Protein AF-A0A4Q4DMM4-F1 (afdb_monomer_lite)

Structure (mmCIF, N/CA/C/O backbone):
data_AF-A0A4Q4DMM4-F1
#
_entry.id   AF-A0A4Q4DMM4-F1
#
loop_
_atom_site.group_PDB
_atom_site.id
_atom_site.type_symbol
_atom_site.label_atom_id
_atom_site.label_alt_id
_atom_site.label_comp_id
_atom_site.label_asym_id
_atom_site.label_entity_id
_atom_site.label_seq_id
_atom_site.pdbx_PDB_ins_code
_atom_site.Cartn_x
_atom_site.Cartn_y
_atom_site.Cartn_z
_atom_site.occupancy
_atom_site.B_iso_or_equiv
_atom_site.auth_seq_id
_atom_site.auth_comp_id
_atom_site.auth_asym_id
_atom_site.auth_atom_id
_atom_site.pdbx_PDB_model_num
ATOM 1 N N . MET A 1 1 ? -16.687 -10.046 5.159 1.00 31.31 1 MET A N 1
ATOM 2 C CA . MET A 1 1 ? -17.393 -9.366 6.266 1.00 31.31 1 MET A CA 1
ATOM 3 C C . MET A 1 1 ? -16.351 -9.058 7.323 1.00 31.31 1 MET A C 1
ATOM 5 O O . MET A 1 1 ? -15.720 -9.992 7.796 1.00 31.31 1 MET A O 1
ATOM 9 N N . ALA A 1 2 ? -16.065 -7.780 7.580 1.00 35.91 2 ALA A N 1
ATOM 10 C CA . ALA A 1 2 ? -15.087 -7.390 8.593 1.00 35.91 2 ALA A CA 1
ATOM 11 C C . ALA A 1 2 ? -15.641 -7.761 9.974 1.00 35.91 2 ALA A C 1
ATOM 13 O O . ALA A 1 2 ? -16.751 -7.354 10.312 1.00 35.91 2 ALA A O 1
ATOM 14 N N . ASN A 1 3 ? -14.902 -8.574 10.728 1.00 37.91 3 ASN A N 1
ATOM 15 C CA . ASN A 1 3 ? -15.266 -8.928 12.092 1.00 37.91 3 ASN A CA 1
ATOM 16 C C . ASN A 1 3 ? -15.016 -7.688 12.959 1.00 37.91 3 ASN A C 1
ATOM 18 O O . ASN A 1 3 ? -13.864 -7.311 13.181 1.00 37.91 3 ASN A O 1
ATOM 22 N N . LEU A 1 4 ? -16.081 -6.987 13.346 1.00 42.66 4 LEU A N 1
ATOM 23 C CA . LEU A 1 4 ? -15.981 -5.843 14.243 1.00 42.66 4 LEU A CA 1
ATOM 24 C C . LEU A 1 4 ? -15.627 -6.404 15.625 1.00 42.66 4 LEU A C 1
ATOM 26 O O . LEU A 1 4 ? -16.475 -6.982 16.298 1.00 42.66 4 LEU A O 1
ATOM 30 N N . VAL A 1 5 ? -14.360 -6.310 16.024 1.00 52.62 5 VAL A N 1
ATOM 31 C CA . VAL A 1 5 ? -13.942 -6.737 17.362 1.00 52.62 5 VAL A CA 1
ATOM 32 C C . VAL A 1 5 ? -14.493 -5.716 18.359 1.00 52.62 5 VAL A C 1
ATOM 34 O O . VAL A 1 5 ? -14.015 -4.583 18.422 1.00 52.62 5 VAL A O 1
ATOM 37 N N . ASN A 1 6 ? -15.524 -6.095 19.115 1.00 56.25 6 ASN A N 1
ATOM 38 C CA . ASN A 1 6 ? -16.076 -5.266 20.183 1.00 56.25 6 ASN A CA 1
ATOM 39 C C . ASN A 1 6 ? -15.140 -5.315 21.394 1.00 56.25 6 ASN A C 1
ATOM 41 O O . ASN A 1 6 ? -15.204 -6.224 22.218 1.00 56.25 6 ASN A O 1
ATOM 45 N N . LEU A 1 7 ? -14.248 -4.332 21.501 1.00 61.50 7 LEU A N 1
ATOM 46 C CA . LEU A 1 7 ? -13.345 -4.221 22.637 1.00 61.50 7 LEU A CA 1
ATOM 47 C C . LEU A 1 7 ? -14.036 -3.530 23.813 1.00 61.50 7 LEU A C 1
ATOM 49 O O . LEU A 1 7 ? -14.272 -2.321 23.795 1.00 61.50 7 LEU A O 1
ATOM 53 N N . VAL A 1 8 ? -14.309 -4.295 24.866 1.00 65.69 8 VAL A N 1
ATOM 54 C CA . VAL A 1 8 ? -14.868 -3.773 26.114 1.00 65.69 8 VAL A CA 1
ATOM 55 C C . VAL A 1 8 ? -13.795 -3.727 27.186 1.00 65.69 8 VAL A C 1
ATOM 57 O O . VAL A 1 8 ? -13.282 -4.755 27.616 1.00 65.69 8 VAL A O 1
ATOM 60 N N . TYR A 1 9 ? -13.497 -2.523 27.671 1.00 66.75 9 TYR A N 1
ATOM 61 C CA . TYR A 1 9 ? -12.705 -2.347 28.882 1.00 66.75 9 TYR A CA 1
ATOM 62 C C . TYR A 1 9 ? -13.619 -2.423 30.108 1.00 66.75 9 TYR A C 1
ATOM 64 O O . TYR A 1 9 ? -14.395 -1.503 30.379 1.00 66.75 9 TYR A O 1
ATOM 72 N N . LYS A 1 10 ? -13.517 -3.517 30.866 1.00 68.62 10 LYS A N 1
ATOM 73 C CA . LYS A 1 10 ? -14.213 -3.684 32.146 1.00 68.62 10 LYS A CA 1
ATOM 74 C C . LYS A 1 10 ? -13.236 -3.504 33.308 1.00 68.62 10 LYS A C 1
ATOM 76 O O . LYS A 1 10 ? -12.165 -4.102 33.316 1.00 68.62 10 LYS A O 1
ATOM 81 N N . ARG A 1 11 ? -13.640 -2.724 34.316 1.00 68.50 11 ARG A N 1
ATOM 82 C CA . ARG A 1 11 ? -12.902 -2.535 35.573 1.00 68.50 11 ARG A CA 1
ATOM 83 C C . ARG A 1 11 ? -13.538 -3.359 36.684 1.00 68.50 11 ARG A C 1
ATOM 85 O O . ARG A 1 11 ? -14.718 -3.172 36.964 1.00 68.50 11 ARG A O 1
ATOM 92 N N . VAL A 1 12 ? -12.755 -4.173 37.379 1.00 64.69 12 VAL A N 1
ATOM 93 C CA . VAL A 1 12 ? -13.207 -4.822 38.616 1.00 64.69 12 VAL A CA 1
ATOM 94 C C . VAL A 1 12 ? -13.103 -3.879 39.812 1.00 64.69 12 VAL A C 1
ATOM 96 O O . VAL A 1 12 ? -12.150 -3.113 39.955 1.00 64.69 12 VAL A O 1
ATOM 99 N N . SER A 1 13 ? -14.141 -3.875 40.643 1.00 62.72 13 SER A N 1
ATOM 100 C CA . SER A 1 13 ? -14.164 -3.163 41.924 1.00 62.72 13 SER A CA 1
ATOM 101 C C . SER A 1 13 ? -13.837 -4.132 43.062 1.00 62.72 13 SER A C 1
ATOM 103 O O . SER A 1 13 ? -14.069 -5.332 42.929 1.00 62.72 13 SER A O 1
ATOM 105 N N . THR A 1 14 ? -13.382 -3.612 44.208 1.00 62.62 14 THR A N 1
ATOM 106 C CA . THR A 1 14 ? -13.357 -4.368 45.478 1.00 62.62 14 THR A CA 1
ATOM 107 C C . THR A 1 14 ? -14.751 -4.833 45.898 1.00 62.62 14 THR A C 1
ATOM 109 O O . THR A 1 14 ? -14.887 -5.817 46.618 1.00 62.62 14 THR A O 1
ATOM 112 N N . ASP A 1 15 ? -15.790 -4.122 45.456 1.00 73.88 15 ASP A N 1
ATOM 113 C CA . ASP A 1 15 ? -17.180 -4.518 45.637 1.00 73.88 15 ASP A CA 1
ATOM 114 C C . ASP A 1 15 ? -17.604 -5.547 44.577 1.00 73.88 15 ASP A C 1
ATOM 116 O O . ASP A 1 15 ? -17.786 -5.227 43.396 1.00 73.88 15 ASP A O 1
ATOM 120 N N . GLN A 1 16 ? -17.824 -6.783 45.030 1.00 69.50 16 GLN A N 1
ATOM 121 C CA . GLN A 1 16 ? -18.264 -7.902 44.198 1.00 69.50 16 GLN A CA 1
ATOM 122 C C . GLN A 1 16 ? -19.619 -7.630 43.519 1.00 69.50 16 GLN A C 1
ATOM 124 O O . GLN A 1 16 ? -19.852 -8.103 42.404 1.00 69.50 16 GLN A O 1
ATOM 129 N N . GLN A 1 17 ? -20.500 -6.830 44.136 1.00 76.38 17 GLN A N 1
ATOM 130 C CA . GLN A 1 17 ? -21.813 -6.523 43.562 1.00 76.38 17 GLN A CA 1
ATOM 131 C C . GLN A 1 17 ? -21.711 -5.619 42.329 1.00 76.38 17 GLN A C 1
ATOM 133 O O . GLN A 1 17 ? -22.428 -5.824 41.350 1.00 76.38 17 GLN A O 1
ATOM 138 N N . SER A 1 18 ? -20.816 -4.629 42.353 1.00 75.31 18 SER A N 1
ATOM 139 C CA . SER A 1 18 ? -20.546 -3.753 41.208 1.00 75.31 18 SER A CA 1
ATOM 140 C C . SER A 1 18 ? -20.025 -4.547 40.010 1.00 75.31 18 SER A C 1
ATOM 142 O O . SER A 1 18 ? -20.515 -4.380 38.893 1.00 75.31 18 SER A O 1
ATOM 144 N N . THR A 1 19 ? -19.093 -5.470 40.255 1.00 72.62 19 THR A N 1
ATOM 145 C CA . THR A 1 19 ? -18.530 -6.349 39.221 1.00 72.62 19 THR A CA 1
ATOM 146 C C . THR A 1 19 ? -19.587 -7.296 38.635 1.00 72.62 19 THR A C 1
ATOM 148 O O . THR A 1 19 ? -19.581 -7.537 37.425 1.00 72.62 19 THR A O 1
ATOM 151 N N . ALA A 1 20 ? -20.514 -7.794 39.464 1.00 78.81 20 ALA A N 1
ATOM 152 C CA . ALA A 1 20 ? -21.618 -8.655 39.035 1.00 78.81 20 ALA A CA 1
ATOM 153 C C . ALA A 1 20 ? -22.664 -7.904 38.193 1.00 78.81 20 ALA A C 1
ATOM 155 O O . ALA A 1 20 ? -23.089 -8.407 37.156 1.00 78.81 20 ALA A O 1
ATOM 156 N N . ARG A 1 21 ? -23.034 -6.675 38.581 1.00 80.75 21 ARG A N 1
ATOM 157 C CA . ARG A 1 21 ? -23.960 -5.839 37.793 1.00 80.75 21 ARG A CA 1
ATOM 158 C C . ARG A 1 21 ? -23.385 -5.477 36.427 1.00 80.75 21 ARG A C 1
ATOM 160 O O . ARG A 1 21 ? -24.101 -5.518 35.438 1.00 80.75 21 ARG A O 1
ATOM 167 N N . GLN A 1 22 ? -22.092 -5.163 36.362 1.00 76.56 22 GLN A N 1
ATOM 168 C CA . GLN A 1 22 ? -21.423 -4.887 35.090 1.00 76.56 22 GLN A CA 1
ATOM 169 C C . GLN A 1 22 ? -21.420 -6.105 34.160 1.00 76.56 22 GLN A C 1
ATOM 171 O O . GLN A 1 22 ? -21.611 -5.932 32.966 1.00 76.56 22 GLN A O 1
ATOM 176 N N . ASN A 1 23 ? -21.244 -7.321 34.692 1.00 77.81 23 ASN A N 1
ATOM 177 C CA . ASN A 1 23 ? -21.341 -8.544 33.885 1.00 77.81 23 ASN A CA 1
ATOM 178 C C . ASN A 1 23 ? -22.731 -8.721 33.272 1.00 77.81 23 ASN A C 1
ATOM 180 O O . ASN A 1 23 ? -22.825 -9.001 32.086 1.00 77.81 23 ASN A O 1
ATOM 184 N N . LEU A 1 24 ? -23.789 -8.508 34.060 1.00 82.62 24 LEU A N 1
ATOM 185 C CA . LEU A 1 24 ? -25.165 -8.621 33.572 1.00 82.62 24 LEU A CA 1
ATOM 186 C C . LEU A 1 24 ? -25.459 -7.629 32.434 1.00 82.62 24 LEU A C 1
ATOM 188 O O . LEU A 1 24 ? -26.089 -7.992 31.451 1.00 82.62 24 LEU A O 1
ATOM 192 N N . VAL A 1 25 ? -24.963 -6.392 32.542 1.00 80.75 25 VAL A N 1
ATOM 193 C CA . VAL A 1 25 ? -25.146 -5.364 31.501 1.00 80.75 25 VAL A CA 1
ATOM 194 C C . VAL A 1 25 ? -24.402 -5.714 30.205 1.00 80.75 25 VAL A C 1
ATOM 196 O O . VAL A 1 25 ? -24.886 -5.399 29.123 1.00 80.75 25 VAL A O 1
ATOM 199 N N . LEU A 1 26 ? -23.228 -6.348 30.293 1.00 76.12 26 LEU A N 1
ATOM 200 C CA . LEU A 1 26 ? -22.477 -6.780 29.107 1.00 76.12 26 LEU A CA 1
ATOM 201 C C . LEU A 1 26 ? -23.147 -7.962 28.400 1.00 76.12 26 LEU A C 1
ATOM 203 O O . LEU A 1 26 ? -23.199 -7.978 27.171 1.00 76.12 26 LEU A O 1
ATOM 207 N N . ASP A 1 27 ? -23.693 -8.894 29.181 1.00 76.88 27 ASP A N 1
ATOM 208 C CA . ASP A 1 27 ? -24.474 -10.031 28.689 1.00 76.88 27 ASP A CA 1
ATOM 209 C C . ASP A 1 27 ? -25.741 -9.557 27.954 1.00 76.88 27 ASP A C 1
ATOM 211 O O . ASP A 1 27 ? -25.979 -9.934 26.808 1.00 76.88 27 ASP A O 1
ATOM 215 N N . GLU A 1 28 ? -26.493 -8.618 28.543 1.00 81.06 28 GLU A N 1
ATOM 216 C CA . GLU A 1 28 ? -27.677 -8.015 27.911 1.00 81.06 28 GLU A CA 1
ATOM 217 C C . GLU A 1 28 ? -27.338 -7.251 26.617 1.00 81.06 28 GLU A C 1
ATOM 219 O O . GLU A 1 28 ? -28.131 -7.224 25.675 1.00 81.06 28 GLU A O 1
ATOM 224 N N . ALA A 1 29 ? -26.141 -6.660 26.536 1.00 77.00 29 ALA A N 1
ATOM 225 C CA . ALA A 1 29 ? -25.658 -5.971 25.342 1.00 77.00 29 ALA A CA 1
ATOM 226 C C . ALA A 1 29 ? -25.189 -6.922 24.219 1.00 77.00 29 ALA A C 1
ATOM 228 O O . ALA A 1 29 ? -24.784 -6.442 23.157 1.00 77.00 29 ALA A O 1
ATOM 229 N N . GLY A 1 30 ? -25.223 -8.245 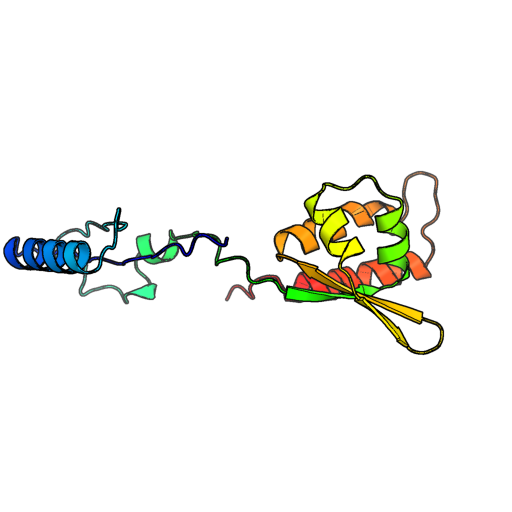24.432 1.00 73.88 30 GLY A N 1
ATOM 230 C CA . GLY A 1 30 ? -24.749 -9.240 23.466 1.00 73.88 30 GLY A CA 1
ATOM 231 C C . GLY A 1 30 ? -23.239 -9.170 23.224 1.00 73.88 30 GLY A C 1
ATOM 232 O O . GLY A 1 30 ? -22.769 -9.481 22.130 1.00 73.88 30 GLY A O 1
ATOM 233 N N . ILE A 1 31 ? -22.476 -8.693 24.214 1.00 68.69 31 ILE A N 1
ATOM 234 C CA . ILE A 1 31 ? -21.018 -8.600 24.136 1.00 68.69 31 ILE A CA 1
ATOM 235 C C . ILE A 1 31 ? -20.430 -9.882 24.729 1.00 68.69 31 ILE A C 1
ATOM 237 O O . ILE A 1 31 ? -20.202 -9.984 25.935 1.00 68.69 31 ILE A O 1
ATOM 241 N N . GLU A 1 32 ? -20.185 -10.852 23.855 1.00 58.72 32 GLU A N 1
ATOM 242 C CA . GLU A 1 32 ? -19.547 -12.128 24.185 1.00 58.72 32 GLU A CA 1
ATOM 243 C C . GLU A 1 32 ? -18.016 -11.957 24.328 1.00 58.72 32 GLU A C 1
ATOM 245 O O . GLU A 1 32 ? -17.405 -11.157 23.619 1.00 58.72 32 GLU A O 1
ATOM 250 N N . ASP A 1 33 ? -17.399 -12.681 25.271 1.00 56.38 33 ASP A N 1
ATOM 251 C CA . ASP A 1 33 ? -15.952 -12.680 25.567 1.00 56.38 33 ASP A CA 1
ATOM 252 C C . ASP A 1 33 ? -15.289 -11.294 25.770 1.00 56.38 33 ASP A C 1
ATOM 254 O O . ASP A 1 33 ? -14.284 -10.967 25.125 1.00 56.38 33 ASP A O 1
ATOM 258 N N . PRO A 1 34 ? -15.780 -10.449 26.704 1.00 60.88 34 PRO A N 1
ATOM 259 C CA . PRO A 1 34 ? -15.100 -9.200 27.016 1.00 60.88 34 PRO A CA 1
ATOM 260 C C . PRO A 1 34 ? -13.704 -9.489 27.579 1.00 60.88 34 PRO A C 1
ATOM 262 O O . PRO A 1 34 ? -13.531 -10.315 28.477 1.00 60.88 34 PRO A O 1
ATOM 265 N N . VAL A 1 35 ? -12.696 -8.756 27.105 1.00 57.12 35 VAL A N 1
ATOM 266 C CA . VAL A 1 35 ? -11.356 -8.808 27.700 1.00 57.12 35 VAL A CA 1
ATOM 267 C C . VAL A 1 35 ? -11.425 -8.168 29.091 1.00 57.12 35 VAL A C 1
ATOM 269 O O . VAL A 1 35 ? -11.398 -6.946 29.245 1.00 57.12 35 VAL A O 1
ATOM 272 N N . VAL A 1 36 ? -11.560 -9.002 30.124 1.00 56.28 36 VAL A N 1
ATOM 273 C CA . VAL A 1 36 ? -11.632 -8.553 31.518 1.00 56.28 36 VAL A CA 1
ATOM 274 C C . VAL A 1 36 ? -10.226 -8.267 32.038 1.00 56.28 36 VAL A C 1
ATOM 276 O O . VAL A 1 36 ? -9.364 -9.145 32.076 1.00 56.28 36 VAL A O 1
ATOM 279 N N . PHE A 1 37 ? -9.999 -7.026 32.469 1.00 56.47 37 PHE A N 1
ATOM 280 C CA . PHE A 1 37 ? -8.757 -6.622 33.116 1.00 56.47 37 PHE A CA 1
ATOM 281 C C . PHE A 1 37 ? -8.955 -6.599 34.635 1.00 56.47 37 PHE A C 1
ATOM 283 O O . PHE A 1 37 ? -9.548 -5.673 35.190 1.00 56.47 37 PHE A O 1
ATOM 290 N N . GLU A 1 38 ? -8.449 -7.629 35.310 1.00 55.59 38 GLU A N 1
ATOM 291 C CA . GLU A 1 38 ? -8.375 -7.681 36.772 1.00 55.59 38 GLU A CA 1
ATOM 292 C C . GLU A 1 38 ? -7.232 -6.756 37.248 1.00 55.59 38 GLU A C 1
ATOM 294 O O . GLU A 1 38 ? -6.053 -7.068 37.069 1.00 55.59 38 GLU A O 1
ATOM 299 N N . GLU A 1 39 ? -7.562 -5.578 37.790 1.00 56.22 39 GLU A N 1
ATOM 300 C CA . GLU A 1 39 ? -6.599 -4.667 38.432 1.00 56.22 39 GLU A CA 1
ATOM 301 C C . GLU A 1 39 ? -6.562 -4.915 39.947 1.00 56.22 39 GLU A C 1
ATOM 303 O O . GLU A 1 39 ? -7.608 -5.069 40.576 1.00 56.22 39 GLU A O 1
ATOM 308 N N . ASP A 1 40 ? -5.363 -4.892 40.540 1.00 56.34 40 ASP A N 1
ATOM 309 C CA . ASP A 1 40 ? -5.171 -5.066 41.984 1.00 56.34 40 ASP A CA 1
ATOM 310 C C . ASP A 1 40 ? -5.944 -3.976 42.762 1.00 56.34 40 ASP A C 1
ATOM 312 O O . ASP A 1 40 ? -5.747 -2.772 42.489 1.00 56.34 40 ASP A O 1
ATOM 316 N N . PRO A 1 41 ? -6.850 -4.350 43.690 1.00 52.69 41 PRO A N 1
ATOM 317 C CA . PRO A 1 41 ? -7.663 -3.408 44.446 1.00 52.69 41 PRO A CA 1
ATOM 318 C C . PRO A 1 41 ? -6.811 -2.349 45.158 1.00 52.69 41 PRO A C 1
ATOM 320 O O . PRO A 1 41 ? -6.152 -2.606 46.158 1.00 52.69 41 PRO A O 1
ATOM 323 N N . GLY A 1 42 ? -6.854 -1.113 44.646 1.00 53.81 42 GLY A N 1
ATOM 324 C CA . GLY A 1 42 ? -6.147 0.040 45.225 1.00 53.81 42 GLY A CA 1
ATOM 325 C C . GLY A 1 42 ? -5.135 0.732 44.305 1.00 53.81 42 GLY A C 1
ATOM 326 O O . GLY A 1 42 ? -4.592 1.775 44.677 1.00 53.81 42 GLY A O 1
ATOM 327 N N . THR A 1 43 ? -4.907 0.222 43.092 1.00 50.28 43 THR A N 1
ATOM 328 C CA . THR A 1 43 ? -3.943 0.815 42.136 1.00 50.28 43 THR A CA 1
ATOM 329 C C . THR A 1 43 ? -4.568 1.897 41.236 1.00 50.28 43 THR A C 1
ATOM 331 O O . THR A 1 43 ? -3.874 2.746 40.674 1.00 50.28 43 THR A O 1
ATOM 334 N N . SER A 1 44 ? -5.904 1.937 41.154 1.00 54.09 44 SER A N 1
ATOM 335 C CA . SER A 1 44 ? -6.663 2.759 40.196 1.00 54.09 44 SER A CA 1
ATOM 336 C C . SER A 1 44 ? -6.584 4.280 40.415 1.00 54.09 44 SER A C 1
ATOM 338 O O . SER A 1 44 ? -6.939 5.027 39.503 1.00 54.09 44 SER A O 1
ATOM 340 N N . SER A 1 45 ? -6.165 4.775 41.582 1.00 55.75 45 SER A N 1
ATOM 341 C CA . SER A 1 45 ? -6.108 6.222 41.861 1.00 55.75 45 SER A CA 1
ATOM 342 C C . SER A 1 45 ? -4.772 6.879 41.500 1.00 55.75 45 SER A C 1
ATOM 344 O O . SER A 1 45 ? -4.680 8.102 41.541 1.00 55.75 45 SER A O 1
ATOM 346 N N . ARG A 1 46 ? -3.737 6.104 41.138 1.00 59.94 46 ARG A N 1
ATOM 347 C CA . ARG A 1 46 ? -2.374 6.636 40.935 1.00 59.94 46 ARG A CA 1
ATOM 348 C C . ARG A 1 46 ? -1.955 6.797 39.476 1.00 59.94 46 ARG A C 1
ATOM 350 O O . ARG A 1 46 ? -0.955 7.456 39.220 1.00 59.94 46 ARG A O 1
ATOM 357 N N . LEU A 1 47 ? -2.694 6.215 38.531 1.00 59.62 47 LEU A N 1
ATOM 358 C CA . LEU A 1 47 ? -2.332 6.226 37.112 1.00 59.62 47 LEU A CA 1
ATOM 359 C C . LEU A 1 47 ? -3.502 6.672 36.238 1.00 59.62 47 LEU A C 1
ATOM 361 O O . LEU A 1 47 ? -4.620 6.158 36.353 1.00 59.62 47 LEU A O 1
ATOM 365 N N . HIS A 1 48 ? -3.206 7.602 35.327 1.00 64.62 48 HIS A N 1
ATOM 366 C CA . HIS A 1 48 ? -4.119 8.021 34.270 1.00 64.62 48 HIS A CA 1
ATOM 367 C C . HIS A 1 48 ? -4.561 6.794 33.446 1.00 64.62 48 HIS A C 1
ATOM 369 O O . HIS A 1 48 ? -3.706 5.958 33.143 1.00 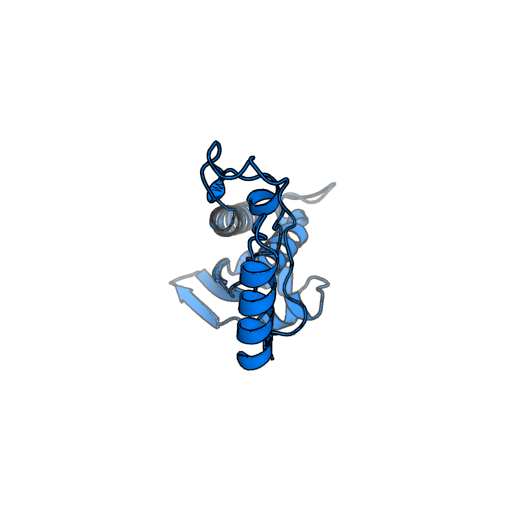64.62 48 HIS A O 1
ATOM 375 N N . PRO A 1 49 ? -5.843 6.661 33.045 1.00 63.22 49 PRO A N 1
ATOM 376 C CA . PRO A 1 49 ? -6.356 5.477 32.341 1.00 63.22 49 PRO A CA 1
ATOM 377 C C . PRO A 1 49 ? -5.507 5.027 31.140 1.00 63.22 49 PRO A C 1
ATOM 379 O O . PRO A 1 49 ? -5.194 3.848 31.020 1.00 63.22 49 PRO A O 1
ATOM 382 N N . LEU A 1 50 ? -5.034 5.976 30.321 1.00 65.25 50 LEU A N 1
ATOM 383 C CA . LEU A 1 50 ? -4.190 5.703 29.142 1.00 65.25 50 LEU A CA 1
ATOM 384 C C . LEU A 1 50 ? -2.742 5.283 29.469 1.00 65.25 50 LEU A C 1
ATOM 386 O O . LEU A 1 50 ? -1.987 4.887 28.587 1.00 65.25 50 LEU A O 1
ATOM 390 N N . GLN A 1 51 ? -2.313 5.429 30.722 1.00 64.19 51 GLN A N 1
ATOM 391 C CA . GLN A 1 51 ? -0.954 5.110 31.175 1.00 64.19 51 GLN A CA 1
ATOM 392 C C . GLN A 1 51 ? -0.883 3.763 31.903 1.00 64.19 51 GLN A C 1
ATOM 394 O O . GLN A 1 51 ? 0.176 3.391 32.407 1.00 64.19 51 GLN A O 1
ATOM 399 N N . ARG A 1 52 ? -1.997 3.028 31.980 1.00 66.62 52 ARG A N 1
ATOM 400 C CA . ARG A 1 52 ? -2.053 1.733 32.659 1.00 66.62 52 ARG A CA 1
ATOM 401 C C . ARG A 1 52 ? -1.408 0.651 31.780 1.00 66.62 52 ARG A C 1
ATOM 403 O O . ARG A 1 52 ? -1.697 0.625 30.583 1.00 66.62 52 ARG A O 1
ATOM 410 N N . PRO A 1 53 ? -0.576 -0.252 32.336 1.00 59.88 53 PRO A N 1
ATOM 411 C CA . PRO A 1 53 ? 0.205 -1.222 31.556 1.00 59.88 53 PRO A CA 1
ATOM 412 C C . PRO A 1 53 ? -0.618 -2.016 30.528 1.00 59.88 53 PRO A C 1
ATOM 414 O O . PRO A 1 53 ? -0.249 -2.089 29.362 1.00 59.88 53 PRO A O 1
ATOM 417 N N . ARG A 1 54 ? -1.803 -2.492 30.925 1.00 58.81 54 ARG A N 1
ATOM 418 C CA . ARG A 1 54 ? -2.702 -3.287 30.074 1.00 58.81 54 ARG A CA 1
ATOM 419 C C . ARG A 1 54 ? -3.466 -2.481 29.010 1.00 58.81 54 ARG A C 1
ATOM 421 O O . ARG A 1 54 ? -3.979 -3.073 28.071 1.00 58.81 54 ARG A O 1
ATOM 428 N N . PHE A 1 55 ? -3.549 -1.151 29.147 1.00 58.03 55 PHE A N 1
ATOM 429 C CA . PHE A 1 55 ? -4.099 -0.265 28.108 1.00 58.03 55 PHE A CA 1
ATOM 430 C C . PHE A 1 55 ? -3.086 -0.061 26.971 1.00 58.03 55 PHE A C 1
ATOM 432 O O . PHE A 1 55 ? -3.472 0.130 25.825 1.00 58.03 55 PHE A O 1
ATOM 439 N N . ARG A 1 56 ? -1.783 -0.139 27.281 1.00 56.38 56 ARG A N 1
ATOM 440 C CA . ARG A 1 56 ? -0.703 -0.111 26.282 1.00 56.38 56 ARG A CA 1
ATOM 441 C C . ARG A 1 56 ? -0.464 -1.467 25.615 1.00 56.38 56 ARG A C 1
ATOM 443 O O . ARG A 1 56 ? -0.027 -1.485 24.479 1.00 56.38 56 ARG A O 1
ATOM 450 N N . GLU A 1 57 ? -0.760 -2.570 26.305 1.00 54.25 57 GLU A N 1
ATOM 451 C CA . GLU A 1 57 ? -0.629 -3.947 25.786 1.00 54.25 57 GLU A CA 1
ATOM 452 C C . GLU A 1 57 ? -1.760 -4.384 24.847 1.00 54.25 57 GLU A C 1
ATOM 454 O O . GLU A 1 57 ? -1.716 -5.490 24.309 1.00 54.25 57 GLU A O 1
ATOM 459 N N . GLN A 1 58 ? -2.773 -3.545 24.618 1.00 49.06 58 GLN A N 1
ATOM 460 C CA . GLN A 1 58 ? -3.720 -3.777 23.532 1.00 49.06 58 GLN A CA 1
ATOM 461 C C . GLN A 1 58 ? -3.061 -3.404 22.198 1.00 49.06 58 GLN A C 1
ATOM 463 O O . GLN A 1 58 ? -3.489 -2.475 21.519 1.00 49.06 58 GLN A O 1
ATOM 468 N N . ASP A 1 59 ? -2.068 -4.196 21.787 1.00 48.03 59 ASP A N 1
ATOM 469 C CA . ASP A 1 59 ? -1.709 -4.401 20.380 1.00 48.03 59 ASP A CA 1
ATOM 470 C C . ASP A 1 59 ? -2.829 -5.209 19.699 1.00 48.03 59 ASP A C 1
ATOM 472 O O . ASP A 1 59 ? -2.612 -6.237 19.060 1.00 48.03 59 ASP A O 1
ATOM 476 N N . ILE A 1 60 ? -4.079 -4.767 19.855 1.00 42.69 60 ILE A N 1
ATOM 477 C CA . ILE A 1 60 ? -5.089 -5.098 18.863 1.00 42.69 60 ILE A CA 1
ATOM 478 C C . ILE A 1 60 ? -4.590 -4.340 17.644 1.00 42.69 60 ILE A C 1
ATOM 480 O O . ILE A 1 60 ? -4.517 -3.109 17.734 1.00 42.69 60 ILE A O 1
ATOM 484 N N . PRO A 1 61 ? -4.178 -5.012 16.550 1.00 49.84 61 PRO A N 1
ATOM 485 C CA . PRO A 1 61 ? -3.833 -4.289 15.343 1.00 49.84 61 PRO A CA 1
ATOM 486 C C . PRO A 1 61 ? -5.047 -3.420 15.054 1.00 49.84 61 PRO A C 1
ATOM 488 O O . PRO A 1 61 ? -6.148 -3.947 14.863 1.00 49.84 61 PRO A O 1
ATOM 491 N N . ALA A 1 62 ? -4.864 -2.098 15.173 1.00 50.59 62 ALA A N 1
ATOM 492 C CA . ALA A 1 62 ? -5.913 -1.133 14.899 1.00 50.59 62 ALA A CA 1
ATOM 493 C C . ALA A 1 62 ? -6.575 -1.607 13.608 1.00 50.59 62 ALA A C 1
ATOM 495 O O . ALA A 1 62 ? -5.813 -1.928 12.687 1.00 50.59 62 ALA A O 1
ATOM 496 N N . PRO A 1 63 ? -7.917 -1.762 13.564 1.00 52.41 63 PRO A N 1
ATOM 497 C CA . PRO A 1 63 ? -8.586 -2.352 12.413 1.00 52.41 63 PRO A CA 1
ATOM 498 C C . PRO A 1 63 ? -7.978 -1.697 11.190 1.00 52.41 63 PRO A C 1
ATOM 500 O O . PRO A 1 63 ? -7.981 -0.467 11.121 1.00 52.41 63 PRO A O 1
ATOM 503 N N . GLU A 1 64 ? -7.309 -2.496 10.353 1.00 60.75 64 GLU A N 1
ATOM 504 C CA . GLU A 1 64 ? -6.450 -1.963 9.305 1.00 60.75 64 GLU A CA 1
ATOM 505 C C . GLU A 1 64 ? -7.364 -1.278 8.296 1.00 60.75 64 GLU A C 1
ATOM 507 O O . GLU A 1 64 ? -7.885 -1.891 7.366 1.00 60.75 64 GLU A O 1
ATOM 512 N N . LEU A 1 65 ? -7.660 -0.006 8.560 1.00 76.94 65 LEU A N 1
ATOM 513 C CA . LEU A 1 65 ? -8.521 0.798 7.726 1.00 76.94 65 LEU A CA 1
ATOM 514 C C . LEU A 1 65 ? -7.854 0.825 6.365 1.00 76.94 65 LEU A C 1
ATOM 516 O O . LEU A 1 65 ? -6.663 1.118 6.253 1.00 76.94 65 LEU A O 1
ATOM 520 N N . LEU A 1 66 ? -8.628 0.478 5.342 1.00 85.25 66 LEU A N 1
ATOM 521 C CA . LEU A 1 66 ? -8.163 0.566 3.973 1.00 85.25 66 LEU A CA 1
ATOM 522 C C . LEU A 1 66 ? -7.702 2.000 3.722 1.00 85.25 66 LEU A C 1
ATOM 524 O O . LEU A 1 66 ? -8.460 2.951 3.921 1.00 85.25 66 LEU A O 1
ATOM 528 N N . VAL A 1 67 ? -6.455 2.148 3.292 1.00 88.88 67 VAL A N 1
ATOM 529 C CA . VAL A 1 67 ? -5.892 3.437 2.911 1.00 88.88 67 VAL A CA 1
ATOM 530 C C . VAL A 1 67 ? -5.716 3.447 1.406 1.00 88.88 67 VAL A C 1
ATOM 532 O O . VAL A 1 67 ? -5.285 2.462 0.814 1.00 88.88 67 VAL A O 1
ATOM 535 N N . THR A 1 68 ? -6.056 4.564 0.772 1.00 92.69 68 THR A N 1
ATOM 536 C CA . THR A 1 68 ? -5.767 4.773 -0.645 1.00 92.69 68 THR A CA 1
ATOM 537 C C . THR A 1 68 ? -4.441 5.510 -0.787 1.00 92.69 68 THR A C 1
ATOM 539 O O . THR A 1 68 ? -4.321 6.655 -0.351 1.00 92.69 68 THR A O 1
ATOM 542 N N . LEU A 1 69 ? -3.462 4.887 -1.443 1.00 93.12 69 LEU A N 1
ATOM 543 C CA . LEU A 1 69 ? -2.198 5.521 -1.814 1.00 93.12 69 LEU A CA 1
ATOM 544 C C . LEU A 1 69 ? -2.050 5.633 -3.331 1.00 93.12 69 LEU A C 1
ATOM 546 O O . LEU A 1 69 ? -2.347 4.706 -4.085 1.00 93.12 69 LEU A O 1
ATOM 550 N N . ASP A 1 70 ? -1.519 6.772 -3.777 1.00 93.88 70 ASP A N 1
ATOM 551 C CA . ASP A 1 70 ? -1.077 6.938 -5.158 1.00 93.88 70 ASP A CA 1
ATOM 552 C C . ASP A 1 70 ? 0.254 6.188 -5.352 1.00 93.88 70 ASP A C 1
ATOM 554 O O . ASP A 1 70 ? 1.292 6.540 -4.789 1.00 93.88 70 ASP A O 1
ATOM 558 N N . MET A 1 71 ? 0.249 5.152 -6.180 1.00 94.00 71 MET A N 1
ATOM 559 C CA . MET A 1 71 ? 1.426 4.392 -6.581 1.00 94.00 71 MET A CA 1
ATOM 560 C C . MET A 1 71 ? 1.955 4.917 -7.926 1.00 94.00 71 MET A C 1
ATOM 562 O O . MET A 1 71 ? 1.184 5.048 -8.880 1.00 94.00 71 MET A O 1
ATOM 566 N N . PRO A 1 72 ? 3.256 5.224 -8.061 1.00 93.62 72 PRO A N 1
ATOM 567 C CA . PRO A 1 72 ? 3.836 5.612 -9.345 1.00 93.62 72 PRO A CA 1
ATOM 568 C C . PRO A 1 72 ? 3.685 4.510 -10.399 1.00 93.62 72 PRO A C 1
ATOM 570 O O . PRO A 1 72 ? 3.926 3.339 -10.115 1.00 93.62 72 PRO A O 1
ATOM 573 N N . GLY A 1 73 ? 3.355 4.873 -11.640 1.00 92.12 73 GLY A N 1
ATOM 574 C CA . GLY A 1 73 ? 3.112 3.908 -12.719 1.00 92.12 73 GLY A CA 1
ATOM 575 C C . GLY A 1 73 ? 4.259 2.928 -12.954 1.00 92.12 73 GLY A C 1
ATOM 576 O O . GLY A 1 73 ? 4.028 1.738 -13.103 1.00 92.12 73 GLY A O 1
ATOM 577 N N . LYS A 1 74 ? 5.512 3.393 -12.866 1.00 92.06 74 LYS A N 1
ATOM 578 C CA . LYS A 1 74 ? 6.701 2.529 -12.986 1.00 92.06 74 LYS A CA 1
ATOM 579 C C . LYS A 1 74 ? 6.781 1.453 -11.900 1.00 92.06 74 LYS A C 1
ATOM 581 O O . LYS A 1 74 ? 7.297 0.373 -12.167 1.00 92.06 74 LYS A O 1
ATOM 586 N N . VAL A 1 75 ? 6.297 1.757 -10.695 1.00 93.06 75 VAL A N 1
ATOM 587 C CA . VAL A 1 75 ? 6.208 0.800 -9.584 1.00 93.06 75 VAL A CA 1
ATOM 588 C C . VAL A 1 75 ? 5.079 -0.193 -9.852 1.00 93.06 75 VAL A C 1
ATOM 590 O O . VAL A 1 75 ? 5.306 -1.397 -9.781 1.00 93.06 75 VAL A O 1
ATOM 593 N N . ALA A 1 76 ? 3.904 0.297 -10.254 1.00 93.44 76 ALA A N 1
ATOM 594 C CA . ALA A 1 76 ? 2.765 -0.553 -10.600 1.00 93.44 76 ALA A CA 1
ATOM 595 C C . ALA A 1 76 ? 3.087 -1.530 -11.745 1.00 93.44 76 ALA A C 1
ATOM 597 O O . ALA A 1 76 ? 2.784 -2.716 -11.652 1.00 93.44 76 ALA A O 1
ATOM 598 N N . ASP A 1 77 ? 3.740 -1.053 -12.805 1.00 92.31 77 ASP A N 1
ATOM 599 C CA . ASP A 1 77 ? 4.125 -1.873 -13.956 1.00 92.31 77 ASP A CA 1
ATOM 600 C C . ASP A 1 77 ? 5.132 -2.963 -13.568 1.00 92.31 77 ASP A C 1
ATOM 602 O O . ASP A 1 77 ? 5.023 -4.096 -14.031 1.00 92.31 77 ASP A O 1
ATOM 606 N N . PHE A 1 78 ? 6.087 -2.644 -12.688 1.00 92.50 78 PHE A N 1
ATOM 607 C CA . PHE A 1 78 ? 7.019 -3.632 -12.148 1.00 92.50 78 PHE A CA 1
ATOM 608 C C . PHE A 1 78 ? 6.289 -4.699 -11.320 1.00 92.50 78 PHE A C 1
ATOM 610 O O . PHE A 1 78 ? 6.485 -5.891 -11.554 1.00 92.50 78 PHE A O 1
ATOM 617 N N . LEU A 1 79 ? 5.409 -4.284 -10.406 1.00 93.75 79 LEU A N 1
ATOM 618 C CA . LEU A 1 79 ? 4.687 -5.196 -9.516 1.00 93.75 79 LEU A CA 1
ATOM 619 C C . LEU A 1 79 ? 3.730 -6.128 -10.265 1.00 93.75 79 LEU A C 1
ATOM 621 O O . LEU A 1 79 ? 3.634 -7.296 -9.913 1.00 93.75 79 LEU A O 1
ATOM 625 N N . ARG A 1 80 ? 3.095 -5.669 -11.351 1.00 92.19 80 ARG A N 1
ATOM 626 C CA . ARG A 1 80 ? 2.260 -6.533 -12.209 1.00 92.19 80 ARG A CA 1
ATOM 627 C C . ARG A 1 80 ? 3.028 -7.683 -12.863 1.00 92.19 80 ARG A C 1
ATOM 629 O O . ARG A 1 80 ? 2.416 -8.670 -13.251 1.00 92.19 80 ARG A O 1
ATOM 636 N N . SER A 1 81 ? 4.345 -7.544 -13.016 1.00 90.62 81 SER A N 1
ATOM 637 C CA . SER A 1 81 ? 5.220 -8.604 -13.536 1.00 90.62 81 SER A CA 1
ATOM 638 C C . SER A 1 81 ? 5.874 -9.454 -12.443 1.00 90.62 81 SER A C 1
ATOM 640 O O . SER A 1 81 ? 6.522 -10.450 -12.758 1.00 90.62 81 SER A O 1
ATOM 642 N N . ALA A 1 82 ? 5.733 -9.056 -11.176 1.00 89.94 82 ALA A N 1
ATOM 643 C CA . ALA A 1 82 ? 6.282 -9.777 -10.041 1.00 89.94 82 ALA A CA 1
ATOM 644 C C . ALA A 1 82 ? 5.353 -10.922 -9.617 1.00 89.94 82 ALA A C 1
ATOM 646 O O . ALA A 1 82 ? 4.146 -10.90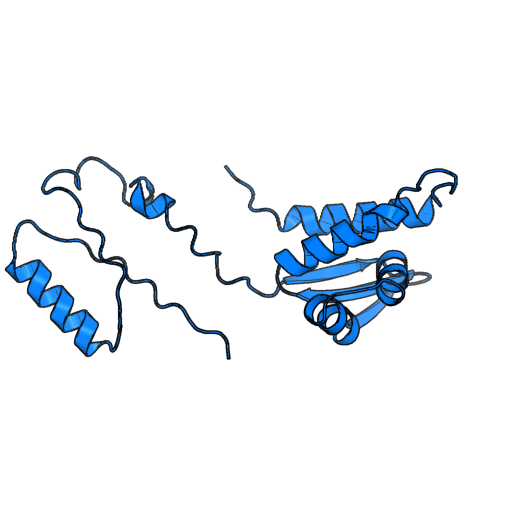2 -9.864 1.00 89.94 82 ALA A O 1
ATOM 647 N N . ASP A 1 83 ? 5.924 -11.912 -8.935 1.00 90.88 83 ASP A N 1
ATOM 648 C CA . ASP A 1 83 ? 5.123 -12.909 -8.238 1.00 90.88 83 ASP A CA 1
ATOM 649 C C . ASP A 1 83 ? 4.603 -12.302 -6.929 1.00 90.88 83 ASP A C 1
ATOM 651 O O . ASP A 1 83 ? 5.390 -11.782 -6.130 1.00 90.88 83 ASP A O 1
ATOM 655 N N . LEU A 1 84 ? 3.282 -12.304 -6.756 1.00 91.38 84 LEU A N 1
ATOM 656 C CA . LEU A 1 84 ? 2.553 -11.573 -5.718 1.00 91.38 84 LEU A CA 1
ATOM 657 C C . LEU A 1 84 ? 1.524 -12.489 -5.067 1.00 91.38 84 LEU A C 1
ATOM 659 O O . LEU A 1 84 ? 0.882 -13.290 -5.753 1.00 91.38 84 LEU A O 1
ATOM 663 N N . GLU A 1 85 ? 1.317 -12.295 -3.769 1.00 89.69 85 GLU A N 1
ATOM 664 C CA . GLU A 1 85 ? 0.243 -12.943 -3.026 1.00 89.69 85 GLU A CA 1
ATOM 665 C C . GLU A 1 85 ? -1.137 -12.517 -3.562 1.00 89.69 85 GLU A C 1
ATOM 667 O O . GLU A 1 85 ? -1.284 -11.418 -4.115 1.00 89.69 85 GLU A O 1
ATOM 672 N N . PRO A 1 86 ? -2.195 -13.329 -3.366 1.00 89.31 86 PRO A N 1
ATOM 673 C CA . PRO A 1 86 ? -3.530 -13.016 -3.878 1.00 89.31 86 PRO A CA 1
ATOM 674 C C . PRO A 1 86 ? -4.058 -11.641 -3.442 1.00 89.31 86 PRO A C 1
ATOM 676 O O . PRO A 1 86 ? -4.676 -10.943 -4.241 1.00 89.31 86 PRO A O 1
ATOM 679 N N . ALA A 1 87 ? -3.779 -11.229 -2.201 1.00 84.25 87 ALA A N 1
ATOM 680 C CA . ALA A 1 87 ? -4.202 -9.933 -1.668 1.00 84.25 87 ALA A CA 1
ATOM 681 C C . ALA A 1 87 ? -3.449 -8.748 -2.304 1.00 84.25 87 ALA A C 1
ATOM 683 O O . ALA A 1 87 ? -4.056 -7.724 -2.614 1.00 84.25 87 ALA A O 1
ATOM 684 N N . GLU A 1 88 ? -2.142 -8.895 -2.540 1.00 90.12 88 GLU A N 1
ATOM 685 C CA . GLU A 1 88 ? -1.315 -7.898 -3.233 1.00 90.12 88 GLU A CA 1
ATOM 686 C C . GLU A 1 88 ? -1.786 -7.719 -4.683 1.00 90.12 88 GLU A C 1
ATOM 688 O O . GLU A 1 88 ? -1.924 -6.593 -5.166 1.00 90.12 88 GLU A O 1
ATOM 693 N N . ARG A 1 89 ? -2.076 -8.834 -5.367 1.00 92.56 89 ARG A N 1
ATOM 694 C CA . ARG A 1 89 ? -2.569 -8.835 -6.748 1.00 92.56 89 ARG A CA 1
ATOM 695 C C . ARG A 1 89 ? -3.955 -8.201 -6.857 1.00 92.56 89 ARG A C 1
ATOM 697 O O . ARG A 1 89 ? -4.129 -7.297 -7.669 1.00 92.56 89 ARG A O 1
ATOM 704 N N . ALA A 1 90 ? -4.891 -8.595 -5.992 1.00 90.38 90 ALA A N 1
ATOM 705 C CA . ALA A 1 90 ? -6.235 -8.019 -5.956 1.00 90.38 90 ALA A CA 1
ATOM 706 C C . ALA A 1 90 ? -6.199 -6.493 -5.765 1.00 90.38 90 ALA A C 1
ATOM 708 O O . ALA A 1 90 ? -6.870 -5.766 -6.491 1.00 90.38 90 ALA A O 1
ATOM 709 N N . ALA A 1 91 ? -5.339 -5.988 -4.873 1.00 91.12 91 ALA A N 1
ATOM 710 C CA . ALA A 1 91 ? -5.191 -4.550 -4.645 1.00 91.12 91 ALA A CA 1
ATOM 711 C C . ALA A 1 91 ? -4.693 -3.778 -5.886 1.00 91.12 91 ALA A C 1
ATOM 713 O O . ALA A 1 91 ? -5.073 -2.622 -6.095 1.00 91.12 91 ALA A O 1
ATOM 714 N N . LEU A 1 92 ? -3.837 -4.390 -6.713 1.00 93.56 92 LEU A N 1
ATOM 715 C CA . LEU A 1 92 ? -3.367 -3.789 -7.967 1.00 93.56 92 LEU A CA 1
ATOM 716 C C . LEU A 1 92 ? -4.414 -3.863 -9.083 1.00 93.56 92 LEU A C 1
ATOM 718 O O . LEU A 1 92 ? -4.498 -2.926 -9.883 1.00 93.56 92 LEU A O 1
ATOM 722 N N . ASP A 1 93 ? -5.188 -4.948 -9.130 1.00 92.31 93 ASP A N 1
ATOM 723 C CA . ASP A 1 93 ? -6.234 -5.184 -10.131 1.00 92.31 93 ASP A CA 1
ATOM 724 C C . ASP A 1 93 ? -7.456 -4.285 -9.899 1.00 92.31 93 ASP A C 1
ATOM 726 O O . ASP A 1 93 ? -8.003 -3.716 -10.844 1.00 92.31 93 ASP A O 1
ATOM 730 N N . GLU A 1 94 ? -7.837 -4.081 -8.636 1.00 91.94 94 GLU A N 1
ATOM 731 C CA . GLU A 1 94 ? -8.876 -3.127 -8.226 1.00 91.94 94 GLU A CA 1
ATOM 732 C C . GLU A 1 94 ? -8.400 -1.664 -8.303 1.00 91.94 94 GLU A C 1
ATOM 734 O O . GLU A 1 94 ? -9.195 -0.724 -8.197 1.00 91.94 94 GLU A O 1
ATOM 739 N N . GLY A 1 95 ? -7.094 -1.448 -8.494 1.00 91.75 95 GLY A N 1
ATOM 740 C CA . GLY A 1 95 ? -6.480 -0.130 -8.506 1.00 91.75 95 GLY A CA 1
ATOM 741 C C . GLY A 1 95 ? -6.948 0.751 -9.671 1.00 91.75 95 GLY A C 1
ATOM 742 O O . GLY A 1 95 ? -6.937 0.361 -10.840 1.00 91.75 95 GLY A O 1
ATOM 743 N N . ALA A 1 96 ? -7.279 2.011 -9.380 1.00 92.38 96 ALA A N 1
ATOM 744 C CA . ALA A 1 96 ? -7.741 2.959 -10.395 1.00 92.38 96 ALA A CA 1
ATOM 745 C C . ALA A 1 96 ? -6.570 3.741 -11.009 1.00 92.38 96 ALA A C 1
ATOM 747 O O . ALA A 1 96 ? -5.872 4.497 -10.329 1.00 92.38 96 ALA A O 1
ATOM 748 N N . THR A 1 97 ? -6.351 3.604 -12.318 1.00 91.25 97 THR A N 1
ATOM 749 C CA . THR A 1 97 ? -5.289 4.349 -13.014 1.00 91.25 97 THR A CA 1
ATOM 750 C C . THR A 1 97 ? -5.717 5.795 -13.274 1.00 91.25 97 THR A C 1
ATOM 752 O O . THR A 1 97 ? -6.699 6.051 -13.966 1.00 91.25 97 THR A O 1
ATOM 755 N N . VAL A 1 98 ? -4.934 6.754 -12.782 1.00 89.94 98 VAL A N 1
ATOM 756 C CA . VAL A 1 98 ? -5.092 8.192 -13.029 1.00 89.94 98 VAL A CA 1
ATOM 757 C C . VAL A 1 98 ? -3.984 8.657 -13.974 1.00 89.94 98 VAL A C 1
ATOM 759 O O . VAL A 1 98 ? -2.796 8.462 -13.710 1.00 89.94 98 VAL A O 1
ATOM 762 N N . ARG A 1 99 ? -4.355 9.291 -15.090 1.00 86.44 99 ARG A N 1
ATOM 763 C CA . ARG A 1 99 ? -3.395 9.886 -16.033 1.00 86.44 99 ARG A CA 1
ATOM 764 C C . ARG A 1 99 ? -3.130 11.347 -15.676 1.00 86.44 99 ARG A C 1
ATOM 766 O O . ARG A 1 99 ? -4.066 12.137 -15.588 1.00 86.44 99 ARG A O 1
ATOM 773 N N . ARG A 1 100 ? -1.856 11.712 -15.496 1.00 74.62 100 ARG A N 1
ATOM 774 C CA . ARG A 1 100 ? -1.401 13.094 -15.274 1.00 74.62 100 ARG A CA 1
ATOM 775 C C . ARG A 1 100 ? -0.256 13.401 -16.242 1.00 74.62 100 ARG A C 1
ATOM 777 O O . ARG A 1 100 ? 0.901 13.082 -15.979 1.00 74.62 100 ARG A O 1
ATOM 784 N N . GLY A 1 101 ? -0.581 14.007 -17.383 1.00 79.06 101 GLY A N 1
ATOM 785 C CA . GLY A 1 101 ? 0.404 14.330 -18.422 1.00 79.06 101 GLY A CA 1
ATOM 786 C C . GLY A 1 101 ? 1.090 13.082 -18.997 1.00 79.06 101 GLY A C 1
ATOM 787 O O . GLY A 1 101 ? 0.416 12.124 -19.364 1.00 79.06 101 GLY A O 1
ATOM 788 N N . GLN A 1 102 ? 2.427 13.091 -19.067 1.00 68.00 102 GLN A N 1
ATOM 789 C CA . GLN A 1 102 ? 3.242 11.969 -19.567 1.00 68.00 102 GLN A CA 1
ATOM 790 C C . GLN A 1 102 ? 3.362 10.787 -18.578 1.00 68.00 102 GLN A C 1
ATOM 792 O O . GLN A 1 102 ? 3.965 9.772 -18.919 1.00 68.00 102 GLN A O 1
ATOM 797 N N . GLY A 1 103 ? 2.804 10.896 -17.365 1.00 82.00 103 GLY A N 1
ATOM 798 C CA . GLY A 1 103 ? 2.859 9.857 -16.334 1.00 82.00 103 GLY A CA 1
ATOM 799 C C . GLY A 1 103 ? 1.489 9.276 -15.975 1.00 82.00 103 GLY A C 1
ATOM 800 O O . GLY A 1 103 ? 0.449 9.930 -16.103 1.00 82.00 103 GLY A O 1
ATOM 801 N N . CYS A 1 104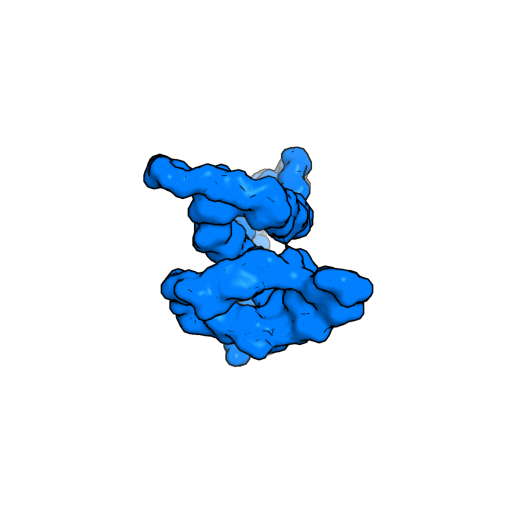 ? 1.493 8.040 -15.477 1.00 84.50 104 CYS A N 1
ATOM 802 C CA . CYS A 1 104 ? 0.350 7.434 -14.800 1.00 84.50 104 CYS A CA 1
ATOM 803 C C . CYS A 1 104 ? 0.659 7.211 -13.312 1.00 84.50 104 CYS A C 1
ATOM 805 O O . CYS A 1 104 ? 1.798 6.932 -12.930 1.00 84.50 104 CYS A O 1
ATOM 807 N N . THR A 1 105 ? -0.371 7.334 -12.480 1.00 91.50 105 THR A N 1
ATOM 808 C CA . THR A 1 105 ? -0.369 6.905 -11.078 1.00 91.50 105 THR A CA 1
ATOM 809 C C . THR A 1 105 ? -1.514 5.924 -10.875 1.00 91.50 105 THR A C 1
ATOM 811 O O . THR A 1 105 ? -2.607 6.137 -11.395 1.00 91.50 105 THR A O 1
ATOM 814 N N . LEU A 1 106 ? -1.282 4.846 -10.140 1.00 94.12 106 LEU A N 1
ATOM 815 C CA . LEU A 1 106 ? -2.297 3.864 -9.781 1.00 94.12 106 LEU A CA 1
ATOM 816 C C . LEU A 1 106 ? -2.778 4.153 -8.358 1.00 94.12 106 LEU A C 1
ATOM 818 O O . LEU A 1 106 ? -1.975 4.143 -7.434 1.00 94.12 106 LEU A O 1
ATOM 822 N N . ARG A 1 107 ? -4.070 4.415 -8.165 1.00 94.88 107 ARG A N 1
ATOM 823 C CA . ARG A 1 107 ? -4.673 4.510 -6.831 1.00 94.88 107 ARG A CA 1
ATOM 824 C C . ARG A 1 107 ? -4.929 3.114 -6.307 1.00 94.88 107 ARG A C 1
ATOM 826 O O . ARG A 1 107 ? -5.850 2.455 -6.778 1.00 94.88 107 ARG A O 1
ATOM 833 N N . VAL A 1 108 ? -4.118 2.691 -5.351 1.00 93.62 108 VAL A N 1
ATOM 834 C CA . VAL A 1 108 ? -4.233 1.384 -4.706 1.00 93.62 108 VAL A CA 1
ATOM 835 C C . VAL A 1 108 ? -4.904 1.594 -3.361 1.00 93.62 108 VAL A C 1
ATOM 837 O O . VAL A 1 108 ? -4.438 2.423 -2.580 1.00 93.62 108 VAL A O 1
ATOM 840 N N . THR A 1 109 ? -5.995 0.875 -3.111 1.00 92.38 109 THR A N 1
ATOM 841 C CA . THR A 1 109 ? -6.699 0.894 -1.826 1.00 92.38 109 THR A CA 1
ATOM 842 C C . THR A 1 109 ? -6.464 -0.438 -1.143 1.00 92.38 109 THR A C 1
ATOM 844 O O . THR A 1 109 ? -6.960 -1.459 -1.605 1.00 92.38 109 THR A O 1
ATOM 847 N N . ALA A 1 110 ? -5.676 -0.437 -0.075 1.00 90.25 110 ALA A N 1
ATOM 848 C CA . ALA A 1 110 ? -5.339 -1.650 0.649 1.00 90.25 110 ALA A CA 1
ATOM 849 C C . ALA A 1 110 ? -5.065 -1.348 2.122 1.00 90.25 110 ALA A C 1
ATOM 851 O O . A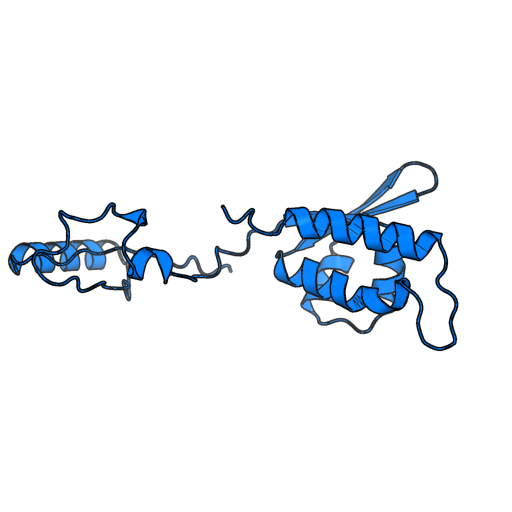LA A 1 110 ? -4.917 -0.199 2.542 1.00 90.25 110 ALA A O 1
ATOM 852 N N . ILE A 1 111 ? -4.987 -2.404 2.920 1.00 89.19 111 ILE A N 1
ATOM 853 C CA . ILE A 1 111 ? -4.500 -2.306 4.291 1.00 89.19 111 ILE A CA 1
ATOM 854 C C . ILE A 1 111 ? -3.026 -1.848 4.311 1.00 89.19 111 ILE A C 1
ATOM 856 O O . ILE A 1 111 ? -2.262 -2.208 3.405 1.00 89.19 111 ILE A O 1
ATOM 860 N N . PRO A 1 112 ? -2.572 -1.082 5.326 1.00 89.75 112 PRO A N 1
ATOM 861 C CA . PRO A 1 112 ? -1.186 -0.613 5.402 1.00 89.75 112 PRO A CA 1
ATOM 862 C C . PRO A 1 112 ? -0.138 -1.732 5.317 1.00 89.75 112 PRO A C 1
ATOM 864 O O . PRO A 1 112 ? 0.935 -1.513 4.756 1.00 89.75 112 PRO A O 1
ATOM 867 N N . ALA A 1 113 ? -0.438 -2.934 5.825 1.00 88.06 113 ALA A N 1
ATOM 868 C CA . ALA A 1 113 ? 0.442 -4.095 5.700 1.00 88.06 113 ALA A CA 1
ATOM 869 C C . ALA A 1 113 ? 0.695 -4.487 4.234 1.00 88.06 113 ALA A C 1
ATOM 871 O O . ALA A 1 113 ? 1.848 -4.666 3.848 1.00 88.06 113 ALA A O 1
ATOM 872 N N . VAL A 1 114 ? -0.343 -4.518 3.393 1.00 91.44 114 VAL A N 1
ATOM 873 C CA . VAL A 1 114 ? -0.212 -4.808 1.952 1.00 91.44 114 VAL A CA 1
ATOM 874 C C . VAL A 1 114 ? 0.598 -3.717 1.254 1.00 91.44 114 VAL A C 1
ATOM 876 O O . VAL A 1 114 ? 1.454 -4.019 0.428 1.00 91.44 114 VAL A O 1
ATOM 879 N N . HIS A 1 115 ? 0.421 -2.444 1.623 1.00 93.19 115 HIS A N 1
ATOM 880 C CA . HIS A 1 115 ? 1.255 -1.368 1.076 1.00 93.19 115 HIS A CA 1
ATOM 881 C C . HIS A 1 115 ? 2.750 -1.549 1.377 1.00 93.19 115 HIS A C 1
ATOM 883 O O . HIS A 1 115 ? 3.575 -1.278 0.499 1.00 93.19 115 HIS A O 1
ATOM 889 N N . ARG A 1 116 ? 3.090 -2.026 2.583 1.00 92.38 116 ARG A N 1
ATOM 890 C CA . ARG A 1 116 ? 4.471 -2.342 2.988 1.00 92.38 116 ARG A CA 1
ATOM 891 C C . ARG A 1 116 ? 5.013 -3.561 2.246 1.00 92.38 116 ARG A C 1
ATOM 893 O O . ARG A 1 116 ? 6.098 -3.472 1.690 1.00 92.38 116 ARG A O 1
ATOM 900 N N . GLN A 1 117 ? 4.230 -4.633 2.137 1.00 93.50 117 GLN A N 1
ATOM 901 C CA . GLN A 1 117 ? 4.624 -5.820 1.373 1.00 93.50 117 GLN A CA 1
ATOM 902 C C . GLN A 1 117 ? 4.909 -5.468 -0.096 1.00 93.50 117 GLN A C 1
ATOM 904 O O . GLN A 1 117 ? 5.983 -5.777 -0.610 1.00 93.50 117 GLN A O 1
ATOM 909 N N . LEU A 1 118 ? 4.030 -4.693 -0.745 1.00 94.25 118 LEU A N 1
ATOM 910 C CA . LEU A 1 118 ? 4.255 -4.189 -2.106 1.00 94.25 118 LEU A CA 1
ATOM 911 C C . LEU A 1 118 ? 5.539 -3.344 -2.213 1.00 94.25 118 LEU A C 1
ATOM 913 O O . LEU A 1 118 ? 6.234 -3.408 -3.228 1.00 94.25 118 LEU A O 1
ATOM 917 N N . LEU A 1 119 ? 5.870 -2.548 -1.190 1.00 94.56 119 LEU A N 1
ATOM 918 C CA . LEU A 1 119 ? 7.114 -1.775 -1.151 1.00 94.56 119 LEU A CA 1
ATOM 919 C C . LEU A 1 119 ? 8.347 -2.686 -1.036 1.00 94.56 119 LEU A C 1
ATOM 921 O O . LEU A 1 119 ? 9.329 -2.451 -1.742 1.00 94.56 119 LEU A O 1
ATOM 925 N N . ASP A 1 120 ? 8.286 -3.742 -0.226 1.00 93.56 120 ASP A N 1
ATOM 926 C CA . ASP A 1 120 ? 9.376 -4.713 -0.075 1.00 93.56 120 ASP A CA 1
ATOM 927 C C . ASP A 1 120 ? 9.652 -5.448 -1.393 1.00 93.56 120 ASP A C 1
ATOM 929 O O . ASP A 1 120 ? 10.804 -5.566 -1.823 1.00 93.56 120 ASP A O 1
ATOM 933 N N . ARG A 1 121 ? 8.596 -5.836 -2.124 1.00 93.06 121 ARG A N 1
ATOM 934 C CA . ARG A 1 121 ? 8.722 -6.431 -3.470 1.00 93.06 121 ARG A CA 1
ATOM 935 C C . ARG A 1 121 ? 9.444 -5.508 -4.450 1.00 93.06 121 ARG A C 1
ATOM 937 O O . ARG A 1 121 ? 10.075 -5.989 -5.386 1.00 93.06 121 ARG A O 1
ATOM 944 N N . CYS A 1 122 ? 9.393 -4.191 -4.238 1.00 92.94 122 CYS A N 1
ATOM 945 C CA . CYS A 1 122 ? 10.069 -3.203 -5.077 1.00 92.94 122 CYS A CA 1
ATOM 946 C C . CYS A 1 122 ? 11.578 -3.096 -4.826 1.00 92.94 122 CYS A C 1
ATOM 948 O O . CYS A 1 122 ? 12.233 -2.319 -5.529 1.00 92.94 122 CYS A O 1
ATOM 950 N N . GLN A 1 123 ? 12.161 -3.857 -3.887 1.00 90.06 123 GLN A N 1
ATOM 951 C CA . GLN A 1 123 ? 13.599 -3.814 -3.605 1.00 90.06 123 GLN A CA 1
ATOM 952 C C . GLN A 1 123 ? 14.487 -3.860 -4.874 1.00 90.06 123 GLN A C 1
ATOM 954 O O . GLN A 1 123 ? 15.371 -3.007 -5.010 1.00 90.06 123 GLN A O 1
ATOM 959 N N . PRO A 1 124 ? 14.226 -4.742 -5.865 1.00 90.06 124 PRO A N 1
ATOM 960 C CA . PRO A 1 124 ? 15.041 -4.849 -7.079 1.00 90.06 124 PRO A CA 1
ATOM 961 C C . PRO A 1 124 ? 15.088 -3.582 -7.952 1.00 90.06 124 PRO A C 1
ATOM 963 O O . PRO A 1 124 ? 15.980 -3.446 -8.791 1.00 90.06 124 PRO A O 1
ATOM 966 N N . LEU A 1 125 ? 14.166 -2.626 -7.768 1.00 86.75 125 LEU A N 1
ATOM 967 C CA . LEU A 1 125 ? 14.173 -1.351 -8.498 1.00 86.75 125 LEU A CA 1
ATOM 968 C C . LEU A 1 125 ? 15.356 -0.441 -8.130 1.00 86.75 125 LEU A C 1
ATOM 970 O O . LEU A 1 125 ? 15.697 0.448 -8.913 1.00 86.75 125 LEU A O 1
ATOM 974 N N . ASP A 1 126 ? 15.999 -0.670 -6.980 1.00 83.25 126 ASP A N 1
ATOM 975 C CA . ASP A 1 126 ? 17.209 0.055 -6.568 1.00 83.25 126 ASP A CA 1
ATOM 976 C C . ASP A 1 126 ? 18.484 -0.414 -7.280 1.00 83.25 126 ASP A C 1
ATOM 978 O O . ASP A 1 126 ? 19.539 0.194 -7.087 1.00 83.25 126 ASP A O 1
ATOM 982 N N . GLY A 1 127 ? 18.386 -1.451 -8.117 1.00 77.88 127 GLY A N 1
ATOM 983 C CA . GLY A 1 127 ? 19.526 -2.148 -8.703 1.00 77.88 127 GLY A CA 1
ATOM 984 C C . GLY A 1 127 ? 19.961 -3.351 -7.865 1.00 77.88 127 GLY A C 1
ATOM 985 O O . GLY A 1 127 ? 19.619 -3.479 -6.691 1.00 77.88 127 GLY A O 1
ATOM 986 N N . GLY A 1 128 ? 20.714 -4.250 -8.493 1.00 73.06 128 GLY A N 1
ATOM 987 C CA . GLY A 1 128 ? 21.207 -5.485 -7.880 1.00 73.06 128 GLY A CA 1
ATOM 988 C C . GLY A 1 128 ? 22.589 -5.862 -8.408 1.00 73.06 128 GLY A C 1
ATOM 989 O O . GLY A 1 128 ? 23.167 -5.146 -9.229 1.00 73.06 128 GLY A O 1
ATOM 990 N N . GLN A 1 129 ? 23.131 -6.991 -7.947 1.00 59.19 129 GLN A N 1
ATOM 991 C CA . GLN A 1 129 ? 24.424 -7.498 -8.417 1.00 59.19 129 GLN A CA 1
ATOM 992 C C . GLN A 1 129 ? 24.389 -7.713 -9.939 1.00 59.19 129 GLN A C 1
ATOM 994 O O . GLN A 1 129 ? 23.717 -8.607 -10.440 1.00 59.19 129 GLN A O 1
ATOM 999 N N . GLY A 1 130 ? 25.098 -6.852 -10.674 1.00 63.94 130 GLY A N 1
ATOM 1000 C CA . GLY A 1 130 ? 25.239 -6.930 -12.131 1.00 63.94 130 GLY A CA 1
ATOM 1001 C C . GLY A 1 130 ? 24.177 -6.200 -12.962 1.00 63.94 130 GLY A C 1
ATOM 1002 O O . GLY A 1 130 ? 24.325 -6.157 -14.180 1.00 63.94 130 GLY A O 1
ATOM 1003 N N . VAL A 1 131 ? 23.152 -5.581 -12.356 1.00 69.00 131 VAL A N 1
ATOM 1004 C CA . VAL A 1 131 ? 22.129 -4.811 -13.094 1.00 69.00 131 VAL A CA 1
ATOM 1005 C C . VAL A 1 131 ? 22.126 -3.351 -12.631 1.00 69.00 131 VAL A C 1
ATOM 1007 O O . VAL A 1 131 ? 21.797 -3.084 -11.471 1.00 69.00 131 VAL A O 1
ATOM 1010 N N . PRO A 1 132 ? 22.470 -2.387 -13.508 1.00 70.69 132 PRO A N 1
ATOM 1011 C CA . PRO A 1 132 ? 22.476 -0.980 -13.141 1.00 70.69 132 PRO A CA 1
ATOM 1012 C C . PRO A 1 132 ? 21.056 -0.493 -12.835 1.00 70.69 132 PRO A C 1
ATOM 1014 O O . PRO A 1 132 ? 20.112 -0.721 -13.594 1.00 70.69 132 PRO A O 1
ATOM 1017 N N . ALA A 1 133 ? 20.915 0.212 -11.714 1.00 75.88 133 ALA A N 1
ATOM 1018 C CA 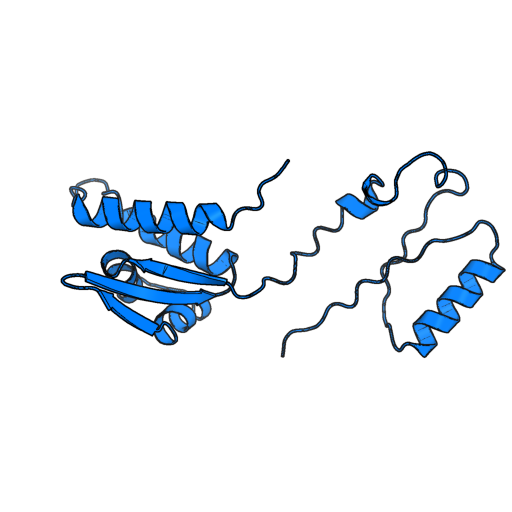. ALA A 1 133 ? 19.666 0.850 -11.330 1.00 75.88 133 ALA A CA 1
ATOM 1019 C C . ALA A 1 133 ? 19.287 1.929 -12.352 1.00 75.88 133 ALA A C 1
ATOM 1021 O O . ALA A 1 133 ? 20.062 2.850 -12.613 1.00 75.88 133 ALA A O 1
ATOM 1022 N N . VAL A 1 134 ? 18.077 1.852 -12.906 1.00 86.44 134 VAL A N 1
ATOM 1023 C CA . VAL A 1 134 ? 17.560 2.899 -13.797 1.00 86.44 134 VAL A CA 1
ATOM 1024 C C . VAL A 1 134 ? 17.128 4.095 -12.933 1.00 86.44 134 VAL A C 1
ATOM 1026 O O . VAL A 1 134 ? 16.258 3.912 -12.076 1.00 86.44 134 VAL A O 1
ATOM 1029 N N . PRO A 1 135 ? 17.666 5.317 -13.139 1.00 87.56 135 PRO A N 1
ATOM 1030 C CA . PRO A 1 135 ? 17.387 6.468 -12.270 1.00 87.56 135 PRO A CA 1
ATOM 1031 C C . PRO A 1 135 ? 15.893 6.758 -12.070 1.00 87.56 135 PRO A C 1
ATOM 1033 O O . PRO A 1 135 ? 15.452 7.038 -10.956 1.00 87.56 135 PRO A O 1
ATOM 1036 N N . ASP A 1 136 ? 15.108 6.624 -13.139 1.00 87.00 136 ASP A N 1
ATOM 1037 C CA . ASP A 1 136 ? 13.657 6.826 -13.127 1.00 87.00 136 ASP A CA 1
ATOM 1038 C C . ASP A 1 136 ? 12.925 5.812 -12.225 1.00 87.00 136 ASP A C 1
ATOM 1040 O O . ASP A 1 136 ? 12.068 6.181 -11.423 1.00 87.00 136 ASP A O 1
ATOM 1044 N N . ARG A 1 137 ? 13.334 4.535 -12.261 1.00 89.62 137 ARG A N 1
ATOM 1045 C CA . ARG A 1 137 ? 12.766 3.472 -11.410 1.00 89.62 137 ARG A CA 1
ATOM 1046 C C . ARG A 1 137 ? 13.075 3.703 -9.935 1.00 89.62 137 ARG A C 1
ATOM 1048 O O . ARG A 1 137 ? 12.194 3.559 -9.091 1.00 89.62 137 ARG A O 1
ATOM 1055 N N . ARG A 1 138 ? 14.303 4.132 -9.637 1.00 90.75 138 ARG A N 1
ATOM 1056 C CA . ARG A 1 138 ? 14.738 4.452 -8.273 1.00 90.75 138 ARG A CA 1
ATOM 1057 C C . ARG A 1 138 ? 13.949 5.622 -7.687 1.00 90.75 138 ARG A C 1
ATOM 1059 O O . ARG A 1 138 ? 13.533 5.583 -6.532 1.00 90.75 138 ARG A O 1
ATOM 1066 N N . LYS A 1 139 ? 13.712 6.661 -8.496 1.00 92.25 139 LYS A N 1
ATOM 1067 C CA . LYS A 1 139 ? 12.877 7.803 -8.106 1.00 92.25 139 LYS A CA 1
ATOM 1068 C C . LYS A 1 139 ? 11.437 7.369 -7.833 1.00 92.25 139 LYS A C 1
ATOM 1070 O O . LYS A 1 139 ? 10.890 7.740 -6.800 1.00 92.25 139 LYS A O 1
ATOM 1075 N N . ALA A 1 140 ? 10.856 6.560 -8.718 1.00 92.31 140 ALA A N 1
ATOM 1076 C CA . ALA A 1 140 ? 9.499 6.054 -8.552 1.00 92.31 140 ALA A CA 1
ATOM 1077 C C . ALA A 1 140 ? 9.349 5.209 -7.273 1.00 92.31 140 ALA A C 1
ATOM 1079 O O . ALA A 1 140 ? 8.399 5.408 -6.520 1.00 92.31 140 ALA A O 1
ATOM 1080 N N . ARG A 1 141 ? 10.312 4.328 -6.967 1.00 93.62 141 ARG A N 1
ATOM 1081 C CA . ARG A 1 141 ? 10.306 3.580 -5.701 1.00 93.62 141 ARG A CA 1
ATOM 1082 C C . ARG A 1 141 ? 10.369 4.513 -4.490 1.00 93.62 141 ARG A C 1
ATOM 1084 O O . ARG A 1 141 ? 9.541 4.374 -3.599 1.00 93.62 141 ARG A O 1
ATOM 1091 N N . ARG A 1 142 ? 11.296 5.479 -4.476 1.00 94.25 142 ARG A N 1
ATOM 1092 C CA . ARG A 1 142 ? 11.429 6.449 -3.369 1.00 94.25 142 ARG A CA 1
ATOM 1093 C C . ARG A 1 142 ? 10.156 7.257 -3.141 1.00 94.25 142 ARG A C 1
ATOM 1095 O O . ARG A 1 142 ? 9.786 7.534 -2.009 1.00 94.25 142 ARG A O 1
ATOM 1102 N N . GLU A 1 143 ? 9.473 7.645 -4.212 1.00 93.44 143 GLU A N 1
ATOM 1103 C CA . GLU A 1 143 ? 8.196 8.348 -4.107 1.00 93.44 143 GLU A CA 1
ATOM 1104 C C . GLU A 1 143 ? 7.121 7.477 -3.442 1.00 93.44 143 GLU A C 1
ATOM 1106 O O . GLU A 1 143 ? 6.382 7.966 -2.587 1.00 93.44 143 GLU A O 1
ATOM 1111 N N . TYR A 1 144 ? 7.058 6.188 -3.790 1.00 93.81 144 TYR A N 1
ATOM 1112 C CA . TYR A 1 144 ? 6.146 5.247 -3.142 1.00 93.81 144 TYR A CA 1
ATOM 1113 C C . TYR A 1 144 ? 6.524 4.998 -1.675 1.00 93.81 144 TYR A C 1
ATOM 1115 O O . TYR A 1 144 ? 5.664 5.082 -0.806 1.00 93.81 144 TYR A O 1
ATOM 1123 N N . GLU A 1 145 ? 7.809 4.795 -1.384 1.00 94.69 145 GLU A N 1
ATOM 1124 C CA . GLU A 1 145 ? 8.348 4.649 -0.027 1.00 94.69 145 GLU A CA 1
ATOM 1125 C C . GLU A 1 145 ? 7.997 5.838 0.869 1.00 94.69 145 GLU A C 1
ATOM 1127 O O . GLU A 1 145 ? 7.535 5.642 1.992 1.00 94.69 145 GLU A O 1
ATOM 1132 N N . ASN A 1 146 ? 8.136 7.067 0.363 1.00 94.19 146 ASN A N 1
ATOM 1133 C CA . ASN A 1 146 ? 7.761 8.270 1.101 1.00 94.19 146 ASN A CA 1
ATOM 1134 C C . ASN A 1 146 ? 6.270 8.260 1.459 1.00 94.19 146 ASN A C 1
ATOM 1136 O O . ASN A 1 146 ? 5.912 8.601 2.580 1.00 94.19 146 ASN A O 1
ATOM 1140 N N . ARG A 1 147 ? 5.398 7.831 0.535 1.00 93.56 147 ARG A N 1
ATOM 1141 C CA . ARG A 1 147 ? 3.950 7.721 0.782 1.00 93.56 147 ARG A CA 1
ATOM 1142 C C . ARG A 1 147 ? 3.630 6.624 1.795 1.00 93.56 147 ARG A C 1
ATOM 1144 O O . ARG A 1 147 ? 2.880 6.876 2.730 1.00 93.56 147 ARG A O 1
ATOM 1151 N N . VAL A 1 148 ? 4.232 5.444 1.665 1.00 91.88 148 VAL A N 1
ATOM 1152 C CA . VAL A 1 148 ? 4.050 4.342 2.627 1.00 91.88 148 VAL A CA 1
ATOM 1153 C C . VAL A 1 148 ? 4.582 4.723 4.012 1.00 91.88 148 VAL A C 1
ATOM 1155 O O . VAL A 1 148 ? 3.945 4.414 5.013 1.00 91.88 148 VAL A O 1
ATOM 1158 N N . SER A 1 149 ? 5.686 5.468 4.088 1.00 89.50 149 SER A N 1
ATOM 1159 C CA . SER A 1 149 ? 6.240 5.974 5.351 1.00 89.50 149 SER A CA 1
ATOM 1160 C C . SER A 1 149 ? 5.292 6.937 6.069 1.00 89.50 149 SER A C 1
ATOM 1162 O O . SER A 1 149 ? 5.284 6.961 7.295 1.00 89.50 149 SER A O 1
ATOM 1164 N N . THR A 1 150 ? 4.428 7.668 5.348 1.00 88.25 150 THR A N 1
ATOM 1165 C CA . THR A 1 150 ? 3.369 8.477 5.991 1.00 88.25 150 THR A CA 1
ATOM 1166 C C . THR A 1 150 ? 2.267 7.641 6.648 1.00 88.25 150 THR A C 1
ATOM 1168 O O . THR A 1 150 ? 1.514 8.175 7.455 1.00 88.25 150 THR A O 1
ATOM 1171 N N . LEU A 1 151 ? 2.181 6.338 6.340 1.00 79.69 151 LEU A N 1
ATOM 1172 C CA . LEU A 1 151 ? 1.281 5.397 7.017 1.00 79.69 151 LEU A CA 1
ATOM 1173 C C . LEU A 1 151 ? 1.862 4.848 8.323 1.00 79.69 151 LEU A C 1
ATOM 1175 O O . LEU A 1 151 ? 1.147 4.175 9.067 1.00 79.69 151 LEU A O 1
ATOM 1179 N N . ALA A 1 152 ? 3.162 5.033 8.584 1.00 62.97 152 ALA A N 1
ATOM 1180 C CA . ALA A 1 152 ? 3.722 4.649 9.869 1.00 62.97 152 ALA A CA 1
ATOM 1181 C C . ALA A 1 152 ? 3.064 5.517 10.951 1.00 62.97 152 ALA A C 1
ATOM 1183 O O . ALA A 1 152 ? 2.964 6.734 10.764 1.00 62.97 152 ALA A O 1
ATOM 1184 N N . PRO A 1 153 ? 2.600 4.928 12.068 1.00 53.06 153 PRO A N 1
ATOM 1185 C CA . PRO A 1 153 ? 2.164 5.737 13.187 1.00 53.06 153 PRO A CA 1
ATOM 1186 C C . PRO A 1 153 ? 3.339 6.635 13.563 1.00 53.06 153 PRO A C 1
ATOM 1188 O O . PRO A 1 153 ? 4.450 6.155 13.797 1.00 53.06 153 PRO A O 1
ATOM 1191 N N . ILE A 1 154 ? 3.098 7.945 13.564 1.00 42.22 154 ILE A N 1
ATOM 1192 C CA . ILE A 1 154 ? 3.991 8.900 14.206 1.00 42.22 154 ILE A CA 1
ATOM 1193 C C . ILE A 1 154 ? 3.973 8.502 15.683 1.00 42.22 154 ILE A C 1
ATOM 1195 O O . ILE A 1 154 ? 3.051 8.851 16.418 1.00 42.22 154 ILE A O 1
ATOM 1199 N N . GLY A 1 155 ? 4.925 7.660 16.079 1.00 37.41 155 GLY A N 1
ATOM 1200 C CA . GLY A 1 155 ? 5.174 7.368 17.479 1.00 37.41 155 GLY A CA 1
ATOM 1201 C C . GLY A 1 155 ? 5.636 8.662 18.156 1.00 37.41 155 GLY A C 1
ATOM 1202 O O . GLY A 1 155 ? 6.480 9.348 17.572 1.00 37.41 155 GLY A O 1
ATOM 1203 N N . PRO A 1 156 ? 5.058 9.038 19.309 1.00 45.44 156 PRO A N 1
ATOM 1204 C CA . PRO A 1 156 ? 5.496 10.198 20.081 1.00 45.44 156 PRO A CA 1
ATOM 1205 C C . PRO A 1 156 ? 6.888 10.006 20.694 1.00 45.44 156 PRO A C 1
ATOM 1207 O O . PRO A 1 156 ? 7.248 8.849 21.015 1.00 45.44 156 PRO A O 1
#

Secondary structure (DSSP, 8-state):
---------EEPPSSHHHHHHHHHHHHHTT--S--EE---TT-TTSS-GGGSHHHHS---------EEEEEEHHHHHHHHTS---HHHHHHHHSPEEEEETTEEEEEEEE-HHHHHHHHHHTGGGG-BTTBPPPHHHHHHHHHHHHHHHTTS----

Radius of gyration: 23.35 Å; chains: 1; bounding box: 53×27×65 Å

Foldseek 3Di:
DDDPQPADEDEDEPDPVVSVVVVVVCVVVVNPPHPYDYDDHPPVPPDDPCRDPVVVVPPPVPSQAWDKDWAWPLLLVLLVPDDDDPQLVVQSVPWDWDDDPPTITTTGTGGLVSLVVSLVSLVCCPPDDPGDRDPVSVVSSVVSVVRSVVVPPPDD

pLDDT: mean 76.19, std 16.88, range [31.31, 94.88]

Sequence (156 aa):
MANLVNLVYKRVSTDQQSTARQNLVLDEAGIEDPVVFEEDPGTSSRLHPLQRPRFREQDIPAPELLVTLDMPGKVADFLRSADLEPAERAALDEGATVRRGQGCTLRVTAIPAVHRQLLDRCQPLDGGQGVPAVPDRRKARREYENRVSTLAPIGP